Protein AF-A0A842Y4L3-F1 (afdb_monomer)

Foldseek 3Di:
DVVVVVLVVLLVVLVVVLLVVLVVLLCCQLVVLVVCVVPVPDPPSPVSVVSNVVSCVVSVVSCVVSVLQSLLLSLQCVVVVDSVSSVPVVFSVQQCVQLVVLSVVLVVVLVVLVVVLVVLCVDPPRSVVVNVVSVVVSVVSSNVSSNVSNVSGDD

Mean predicted aligned error: 4.78 Å

Radius of gyration: 19.0 Å; Cα contacts (8 Å, |Δi|>4): 119; chains: 1; bounding box: 50×36×52 Å

Sequence (155 aa):
WGSLFIKGIVMVVIYLIYMIIPLIILWATVGGSIANVINSNDPNAIGDFGGAFAGILVSGILILIISLMIPMALSIYAKEDSFGAAFRIGEILSRIKSVIGGYILAYIVIVVLGMILGMIGLIPILGWIMIIFGNFYIITVGAHMYGKLYTESSA

Structure (mmCIF, N/CA/C/O backbone):
data_AF-A0A842Y4L3-F1
#
_entry.id   AF-A0A842Y4L3-F1
#
loop_
_atom_site.group_PDB
_atom_site.id
_atom_site.type_symbol
_atom_site.label_atom_id
_atom_site.label_alt_id
_atom_site.label_comp_id
_atom_site.label_asym_id
_atom_site.label_entity_id
_atom_site.label_seq_id
_atom_site.pdbx_PDB_ins_code
_atom_site.Cartn_x
_atom_site.Cartn_y
_atom_site.Cartn_z
_atom_site.occupancy
_atom_site.B_iso_or_equiv
_atom_site.auth_seq_id
_atom_site.auth_comp_id
_atom_site.auth_asym_id
_atom_site.auth_atom_id
_atom_site.pdbx_PDB_model_num
ATOM 1 N N . TRP A 1 1 ? -26.120 -7.613 1.182 1.00 77.25 1 TRP A N 1
ATOM 2 C CA . TRP A 1 1 ? -25.126 -7.827 0.109 1.00 77.25 1 TRP A CA 1
ATOM 3 C C . TRP A 1 1 ? -24.893 -6.589 -0.747 1.00 77.25 1 TRP A C 1
ATOM 5 O O . TRP A 1 1 ? -23.746 -6.179 -0.831 1.00 77.25 1 TRP A O 1
ATOM 15 N N . GLY A 1 2 ? -25.927 -5.939 -1.303 1.00 92.00 2 GLY A N 1
ATOM 16 C CA . GLY A 1 2 ? -25.743 -4.721 -2.116 1.00 92.00 2 GLY A CA 1
ATOM 17 C C . GLY A 1 2 ? -24.965 -3.599 -1.412 1.00 92.00 2 GLY A C 1
ATOM 18 O O . GLY A 1 2 ? -24.006 -3.079 -1.968 1.00 92.00 2 GLY A O 1
ATOM 19 N N . SER A 1 3 ? -25.284 -3.298 -0.150 1.00 91.94 3 SER A N 1
ATOM 20 C CA . SER A 1 3 ? -24.542 -2.300 0.639 1.00 91.94 3 SER A CA 1
ATOM 21 C C . SER A 1 3 ? -23.063 -2.654 0.834 1.00 91.94 3 SER A C 1
ATOM 23 O O . SER A 1 3 ? -22.207 -1.784 0.722 1.00 91.94 3 SER A 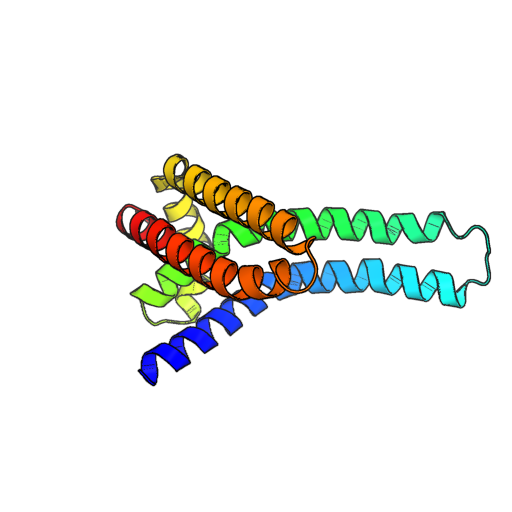O 1
ATOM 25 N N . LEU A 1 4 ? -22.741 -3.930 1.070 1.00 91.62 4 LEU A N 1
ATOM 26 C CA . LEU A 1 4 ? -21.358 -4.403 1.210 1.00 91.62 4 LEU A CA 1
ATOM 27 C C . LEU A 1 4 ? -20.579 -4.286 -0.105 1.00 91.62 4 LEU A C 1
ATOM 29 O O . LEU A 1 4 ? -19.412 -3.908 -0.085 1.00 91.62 4 LEU A O 1
ATOM 33 N N . PHE A 1 5 ? -21.228 -4.558 -1.240 1.00 93.62 5 PHE A N 1
ATOM 34 C CA . PHE A 1 5 ? -20.628 -4.366 -2.560 1.00 93.62 5 PHE A CA 1
ATOM 35 C C . PHE A 1 5 ? -20.277 -2.893 -2.810 1.00 93.62 5 PHE A C 1
ATOM 37 O O . PHE A 1 5 ? -19.157 -2.591 -3.217 1.00 93.62 5 PHE A O 1
ATOM 44 N N . ILE A 1 6 ? -21.185 -1.968 -2.473 1.00 96.19 6 ILE A N 1
ATOM 45 C CA . ILE A 1 6 ? -20.920 -0.524 -2.566 1.00 96.19 6 ILE A CA 1
ATOM 46 C C . ILE A 1 6 ? -19.767 -0.107 -1.647 1.00 96.19 6 ILE A C 1
ATOM 48 O O . ILE A 1 6 ? -18.871 0.601 -2.098 1.00 96.19 6 ILE A O 1
ATOM 52 N N . LYS A 1 7 ? -19.718 -0.591 -0.397 1.00 95.06 7 LYS A N 1
ATOM 53 C CA . LYS A 1 7 ? -18.575 -0.330 0.499 1.00 95.06 7 LYS A CA 1
ATOM 54 C C . LYS A 1 7 ? -17.260 -0.839 -0.094 1.00 95.06 7 LYS A C 1
ATOM 56 O O . LYS A 1 7 ? -16.251 -0.148 -0.007 1.00 95.06 7 LYS A O 1
ATOM 61 N N . GLY A 1 8 ? -17.274 -2.005 -0.741 1.00 93.56 8 GLY A N 1
ATOM 62 C CA . GLY A 1 8 ? -16.133 -2.533 -1.495 1.00 93.56 8 GLY A CA 1
ATOM 63 C C . GLY A 1 8 ? -15.653 -1.577 -2.588 1.00 93.56 8 GLY A C 1
ATOM 64 O O . GLY A 1 8 ? -14.469 -1.254 -2.640 1.00 93.56 8 GLY A O 1
ATOM 65 N N . ILE A 1 9 ? -16.569 -1.059 -3.412 1.00 96.38 9 ILE A N 1
ATOM 66 C CA . ILE A 1 9 ? -16.243 -0.064 -4.448 1.00 96.38 9 ILE A CA 1
ATOM 67 C C . ILE A 1 9 ? -15.641 1.199 -3.824 1.00 96.38 9 ILE A C 1
ATOM 69 O O . ILE A 1 9 ? -14.629 1.702 -4.307 1.00 96.38 9 ILE A O 1
ATOM 73 N N . VAL A 1 10 ? -16.215 1.701 -2.730 1.00 97.44 10 VAL A N 1
ATOM 74 C CA . VAL A 1 10 ? -15.694 2.896 -2.052 1.00 97.44 10 VAL A CA 1
ATOM 75 C C . VAL A 1 10 ? -14.291 2.653 -1.485 1.00 97.44 10 VAL A C 1
ATOM 77 O O . VAL A 1 10 ? -13.436 3.527 -1.610 1.00 97.44 10 VAL A O 1
ATOM 80 N N . MET A 1 11 ? -14.004 1.466 -0.941 1.00 96.12 11 MET A N 1
ATOM 81 C CA . MET A 1 11 ? -12.646 1.097 -0.517 1.00 96.12 11 MET A CA 1
ATOM 82 C C . MET A 1 11 ? -11.648 1.117 -1.682 1.00 96.12 11 MET A C 1
ATOM 84 O O . MET A 1 11 ? -10.528 1.595 -1.507 1.00 96.12 11 MET A O 1
ATOM 88 N N . VAL A 1 12 ? -12.053 0.667 -2.876 1.00 96.19 12 VAL A N 1
ATOM 89 C CA . VAL A 1 12 ? -11.224 0.772 -4.090 1.00 96.19 12 VAL A CA 1
ATOM 90 C C . VAL A 1 12 ? -10.969 2.237 -4.448 1.00 96.19 12 VAL A C 1
ATOM 92 O O . VAL A 1 12 ? -9.833 2.600 -4.739 1.00 96.19 12 VAL A O 1
ATOM 95 N N . VAL A 1 13 ? -11.982 3.104 -4.370 1.00 98.06 13 VAL A N 1
ATOM 96 C CA . VAL A 1 13 ? -11.815 4.547 -4.621 1.00 98.06 13 VAL A CA 1
ATOM 97 C C . VAL A 1 13 ? -10.850 5.181 -3.615 1.00 98.06 13 VAL A C 1
ATOM 99 O O . VAL A 1 13 ? -9.957 5.922 -4.018 1.00 98.06 13 VAL A O 1
ATOM 102 N N . ILE A 1 14 ? -10.975 4.863 -2.322 1.00 98.25 14 ILE A N 1
ATOM 103 C CA . ILE A 1 14 ? -10.047 5.332 -1.281 1.00 98.25 14 ILE A CA 1
ATOM 104 C C . ILE A 1 14 ? -8.621 4.874 -1.603 1.00 98.25 14 ILE A C 1
ATOM 106 O O . ILE A 1 14 ? -7.709 5.699 -1.622 1.00 98.25 14 ILE A O 1
ATOM 110 N N . TYR A 1 15 ? -8.431 3.585 -1.904 1.00 96.50 15 TYR A N 1
ATOM 111 C CA . TYR A 1 15 ? -7.132 3.030 -2.289 1.00 96.50 15 TYR A CA 1
ATOM 112 C C . TYR A 1 15 ? -6.523 3.786 -3.476 1.00 96.50 15 TYR A C 1
ATOM 114 O O . TYR A 1 15 ? -5.367 4.202 -3.415 1.00 96.50 15 TYR A O 1
ATOM 122 N N . LEU A 1 16 ? -7.310 4.018 -4.531 1.00 96.81 16 LEU A N 1
ATOM 123 C CA . LEU A 1 16 ? -6.855 4.757 -5.705 1.00 96.81 16 LEU A CA 1
ATOM 124 C C . LEU A 1 16 ? -6.419 6.173 -5.334 1.00 96.81 16 LEU A C 1
ATOM 126 O O . LEU A 1 16 ? -5.337 6.573 -5.745 1.00 96.81 16 LEU A O 1
ATOM 130 N N . ILE A 1 17 ? -7.188 6.897 -4.515 1.00 97.94 17 ILE A N 1
ATOM 131 C CA . ILE A 1 17 ? -6.839 8.259 -4.079 1.00 97.94 17 ILE A CA 1
ATOM 132 C C . ILE A 1 17 ? -5.500 8.287 -3.341 1.00 97.94 17 ILE A C 1
ATOM 134 O O . ILE A 1 17 ? -4.662 9.138 -3.639 1.00 97.94 17 ILE A O 1
ATOM 138 N N . TYR A 1 18 ? -5.265 7.338 -2.433 1.00 97.25 18 TYR A N 1
ATOM 139 C CA . TYR A 1 18 ? -3.970 7.193 -1.763 1.00 97.25 18 TYR A CA 1
ATOM 140 C C . TYR A 1 18 ? -2.828 6.945 -2.762 1.00 97.25 18 TYR A C 1
ATOM 142 O O . TYR A 1 18 ? -1.729 7.466 -2.587 1.00 97.25 18 TYR A O 1
ATOM 150 N N . MET A 1 19 ? -3.086 6.198 -3.836 1.00 97.19 19 MET A N 1
ATOM 151 C CA . MET A 1 19 ? -2.086 5.841 -4.845 1.00 97.19 19 MET A CA 1
ATOM 152 C C . MET A 1 19 ? -1.895 6.889 -5.954 1.00 97.19 19 MET A C 1
ATOM 154 O O . MET A 1 19 ? -0.929 6.778 -6.706 1.00 97.19 19 MET A O 1
ATOM 158 N N . ILE A 1 20 ? -2.738 7.927 -6.054 1.00 96.19 20 ILE A N 1
ATOM 159 C CA . ILE A 1 20 ? -2.634 8.956 -7.108 1.00 96.19 20 ILE A CA 1
ATOM 160 C C . ILE A 1 20 ? -1.249 9.612 -7.110 1.00 96.19 20 ILE A C 1
ATOM 162 O O . ILE A 1 20 ? -0.603 9.663 -8.154 1.00 96.19 20 ILE A O 1
ATOM 166 N N . ILE A 1 21 ? -0.774 10.101 -5.959 1.00 94.88 21 ILE A N 1
ATOM 167 C CA . ILE A 1 21 ? 0.479 10.871 -5.892 1.00 94.88 21 ILE A CA 1
ATOM 168 C C . ILE A 1 21 ? 1.690 10.015 -6.307 1.00 94.88 21 ILE A C 1
ATOM 170 O O . ILE A 1 21 ? 2.417 10.440 -7.211 1.00 94.88 21 ILE A O 1
ATOM 174 N N . PRO A 1 22 ? 1.919 8.813 -5.735 1.00 95.31 22 PRO A N 1
ATOM 175 C CA . PRO A 1 22 ? 3.034 7.973 -6.167 1.00 95.31 22 PRO A CA 1
ATOM 176 C C . PRO A 1 22 ? 2.965 7.586 -7.643 1.00 95.31 22 PRO A C 1
ATOM 178 O O . PRO A 1 22 ? 3.995 7.569 -8.316 1.00 95.31 22 PRO A O 1
ATOM 181 N N . LEU A 1 23 ? 1.762 7.304 -8.157 1.00 94.06 23 LEU A N 1
ATOM 182 C CA . LEU A 1 23 ? 1.579 6.921 -9.554 1.00 94.06 23 LEU A CA 1
ATOM 183 C C . LEU A 1 23 ? 1.843 8.086 -10.507 1.00 94.06 23 LEU A C 1
ATOM 185 O O . LEU A 1 23 ? 2.476 7.869 -11.533 1.00 94.06 23 LEU A O 1
ATOM 189 N N . ILE A 1 24 ? 1.429 9.314 -10.175 1.00 94.75 24 ILE A N 1
ATOM 190 C CA . ILE A 1 24 ? 1.747 10.501 -10.984 1.00 94.75 24 ILE A CA 1
ATOM 191 C C . ILE A 1 24 ? 3.260 10.705 -11.059 1.00 94.75 24 ILE A C 1
ATOM 193 O O . ILE A 1 24 ? 3.786 10.936 -12.143 1.00 94.75 24 ILE A O 1
ATOM 197 N N . ILE A 1 25 ? 3.967 10.592 -9.932 1.00 93.06 25 ILE A N 1
ATOM 198 C CA . ILE A 1 25 ? 5.426 10.757 -9.897 1.00 93.06 25 ILE A CA 1
ATOM 199 C C . ILE A 1 25 ? 6.101 9.679 -10.746 1.00 93.06 25 ILE A C 1
ATOM 201 O O . ILE A 1 25 ? 6.965 9.998 -11.563 1.00 93.06 25 ILE A O 1
ATOM 205 N N . LEU A 1 26 ? 5.682 8.420 -10.600 1.00 93.56 26 LEU A N 1
ATOM 206 C CA . LEU A 1 26 ? 6.204 7.310 -11.393 1.00 93.56 26 LEU A CA 1
ATOM 207 C C . LEU A 1 26 ? 5.955 7.532 -12.892 1.00 93.56 26 LEU A C 1
ATOM 209 O O . LEU A 1 26 ? 6.877 7.407 -13.691 1.00 93.56 26 LEU A O 1
ATOM 213 N N . TRP A 1 27 ? 4.736 7.916 -13.277 1.00 91.62 27 TRP A N 1
ATOM 214 C CA . TRP A 1 27 ? 4.385 8.187 -14.671 1.00 91.62 27 TRP A CA 1
ATOM 215 C C . TRP A 1 27 ? 5.150 9.371 -15.257 1.00 91.62 27 TRP A C 1
ATOM 217 O O . TRP A 1 27 ? 5.657 9.267 -16.370 1.00 91.62 27 TRP A O 1
ATOM 227 N N . ALA A 1 28 ? 5.263 10.479 -14.527 1.00 91.44 28 ALA A N 1
ATOM 228 C CA . ALA A 1 28 ? 5.956 11.673 -15.001 1.00 91.44 28 ALA A CA 1
ATOM 229 C C . ALA A 1 28 ? 7.455 11.420 -15.217 1.00 91.44 28 ALA A C 1
ATOM 231 O O . ALA A 1 28 ? 8.036 11.899 -16.186 1.00 91.44 28 ALA A O 1
ATOM 232 N N . THR A 1 29 ? 8.075 10.643 -14.330 1.00 90.56 29 THR A N 1
ATOM 233 C CA . THR A 1 29 ? 9.512 10.349 -14.384 1.00 90.56 29 THR A CA 1
ATOM 234 C C . THR A 1 29 ? 9.828 9.247 -15.386 1.00 90.56 29 THR A C 1
ATOM 236 O O . THR A 1 29 ? 10.585 9.473 -16.323 1.00 90.56 29 THR A O 1
ATOM 239 N N . VAL A 1 30 ? 9.209 8.073 -15.253 1.00 89.69 30 VAL A N 1
ATOM 240 C CA . VAL A 1 30 ? 9.456 6.930 -16.143 1.00 89.69 30 VAL A CA 1
ATOM 241 C C . VAL A 1 30 ? 8.910 7.201 -17.541 1.00 89.69 30 VAL A C 1
ATOM 243 O O . VAL A 1 30 ? 9.613 6.983 -18.524 1.00 89.69 30 VAL A O 1
ATOM 246 N N . GLY A 1 31 ? 7.686 7.723 -17.649 1.00 86.56 31 GLY A N 1
ATOM 247 C CA . GLY A 1 31 ? 7.089 8.086 -18.934 1.00 86.56 31 GLY A CA 1
ATOM 248 C C . GLY A 1 31 ? 7.849 9.218 -19.626 1.00 86.56 31 GLY A C 1
ATOM 249 O O . GLY A 1 31 ? 8.080 9.139 -20.831 1.00 86.56 31 GLY A O 1
ATOM 250 N N . GLY A 1 32 ? 8.308 10.218 -18.864 1.00 86.12 32 GLY A N 1
ATOM 251 C CA . GLY A 1 32 ? 9.166 11.290 -19.374 1.00 86.12 32 GLY A CA 1
ATOM 252 C C . GLY A 1 32 ? 10.501 10.768 -19.908 1.00 86.12 32 GLY A C 1
ATOM 253 O O . GLY A 1 32 ? 10.887 11.102 -21.024 1.00 86.12 32 GLY A O 1
ATOM 254 N N . SER A 1 33 ? 11.165 9.877 -19.167 1.00 86.25 33 SER A N 1
ATOM 255 C CA . SER A 1 33 ? 12.402 9.225 -19.613 1.00 86.25 33 SER A CA 1
ATOM 256 C C . SER A 1 33 ? 12.211 8.391 -20.881 1.00 86.25 33 SER A C 1
ATOM 258 O O . SER A 1 33 ? 13.016 8.497 -21.801 1.00 86.25 33 SER A O 1
ATOM 260 N N . ILE A 1 34 ? 11.138 7.596 -20.972 1.00 84.75 34 ILE A N 1
ATOM 261 C CA . ILE A 1 34 ? 10.837 6.807 -22.179 1.00 84.75 34 ILE A CA 1
ATOM 262 C C . ILE A 1 34 ? 10.595 7.731 -23.379 1.00 84.75 34 ILE A C 1
ATOM 264 O O . ILE A 1 34 ? 11.135 7.492 -24.458 1.00 84.75 34 ILE A O 1
ATOM 268 N N . ALA A 1 35 ? 9.816 8.801 -23.199 1.00 85.31 35 ALA A N 1
ATOM 269 C CA . ALA A 1 35 ? 9.563 9.774 -24.255 1.00 85.31 35 ALA A CA 1
ATOM 270 C C . ALA A 1 35 ? 10.861 10.451 -24.726 1.00 85.31 35 ALA A C 1
ATOM 272 O O . ALA A 1 35 ? 11.049 10.631 -25.927 1.00 85.31 35 ALA A O 1
ATOM 273 N N . ASN A 1 36 ? 11.775 10.782 -23.814 1.00 83.81 36 ASN A N 1
ATOM 274 C CA . ASN A 1 36 ? 13.061 11.384 -24.166 1.00 83.81 36 ASN A CA 1
ATOM 275 C C . ASN A 1 36 ? 13.934 10.437 -24.991 1.00 83.81 36 ASN A C 1
ATOM 277 O O . ASN A 1 36 ? 14.414 10.850 -26.041 1.00 83.81 36 ASN A O 1
ATOM 281 N N . VAL A 1 37 ? 14.049 9.164 -24.596 1.00 83.12 37 VAL A N 1
ATOM 282 C CA . VAL A 1 37 ? 14.817 8.148 -25.344 1.00 83.12 37 VAL A CA 1
ATOM 283 C C . VAL A 1 37 ? 14.279 7.965 -26.767 1.00 83.12 37 VAL A C 1
ATOM 285 O O . VAL A 1 37 ? 15.051 7.827 -27.711 1.00 83.12 37 VAL A O 1
ATOM 288 N N . ILE A 1 38 ? 12.954 7.987 -26.943 1.00 83.81 38 ILE A N 1
ATOM 289 C CA . ILE A 1 38 ? 12.331 7.870 -28.271 1.00 83.81 38 ILE A CA 1
ATOM 290 C C . IL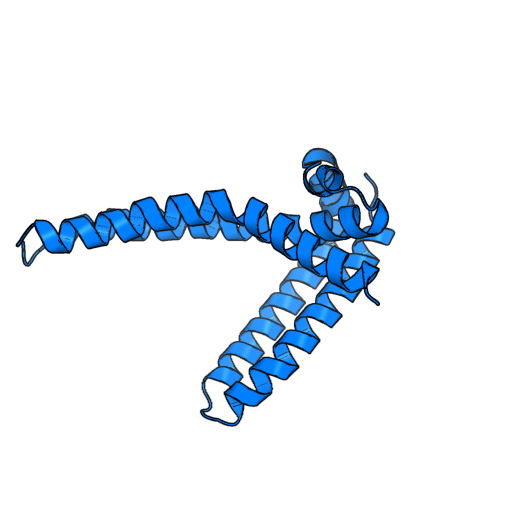E A 1 38 ? 12.644 9.095 -29.144 1.00 83.81 38 ILE A C 1
ATOM 292 O O . ILE A 1 38 ? 12.821 8.956 -30.352 1.00 83.81 38 ILE A O 1
ATOM 296 N N . ASN A 1 39 ? 12.707 10.291 -28.552 1.00 83.31 39 ASN A N 1
ATOM 297 C CA . ASN A 1 39 ? 12.874 11.543 -29.291 1.00 83.31 39 ASN A CA 1
ATOM 298 C C . ASN A 1 39 ? 14.342 11.954 -29.507 1.00 83.31 39 ASN A C 1
ATOM 300 O O . ASN A 1 39 ? 14.620 12.710 -30.437 1.00 83.31 39 ASN A O 1
ATOM 304 N N . SER A 1 40 ? 15.278 11.502 -28.667 1.00 77.44 40 SER A N 1
ATOM 305 C CA . SER A 1 40 ? 16.661 11.995 -28.664 1.00 77.44 40 SER A CA 1
ATOM 306 C C . SER A 1 40 ? 17.531 11.437 -29.797 1.00 77.44 40 SER A C 1
ATOM 308 O O . SER A 1 40 ? 18.555 12.043 -30.103 1.00 77.44 40 SER A O 1
ATOM 310 N N . ASN A 1 41 ? 17.134 10.334 -30.457 1.00 69.75 41 ASN A N 1
ATOM 311 C CA . ASN A 1 41 ? 17.921 9.620 -31.485 1.00 69.75 41 ASN A CA 1
ATOM 312 C C . ASN A 1 41 ? 19.376 9.307 -31.061 1.00 69.75 41 ASN A C 1
ATOM 314 O O . ASN A 1 41 ? 20.214 9.004 -31.912 1.00 69.75 41 ASN A O 1
ATOM 318 N N . ASP A 1 42 ? 19.683 9.373 -29.761 1.00 71.06 42 ASP A N 1
ATOM 319 C CA . ASP A 1 42 ? 21.016 9.153 -29.209 1.00 71.06 42 ASP A CA 1
ATOM 320 C C . ASP A 1 42 ? 21.142 7.698 -28.721 1.00 71.06 42 ASP A C 1
ATOM 322 O O . ASP A 1 42 ? 20.471 7.305 -27.760 1.00 71.06 42 ASP A O 1
ATOM 326 N N . PRO A 1 43 ? 22.015 6.877 -29.336 1.00 65.31 43 PRO A N 1
ATOM 327 C CA . PRO A 1 43 ? 22.263 5.504 -28.899 1.00 65.31 43 PRO A CA 1
ATOM 328 C C . PRO A 1 43 ? 22.837 5.398 -27.476 1.00 65.31 43 PRO A C 1
ATOM 330 O O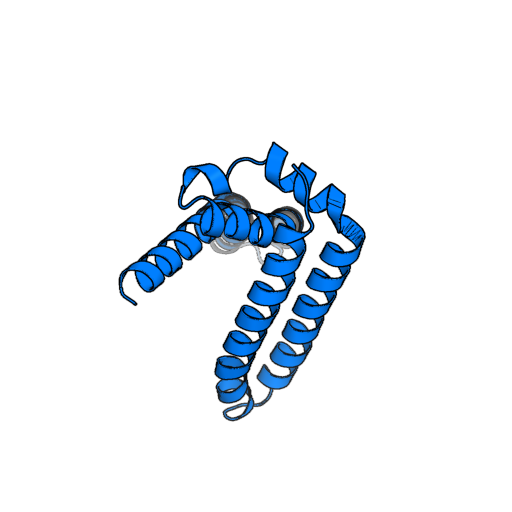 . PRO A 1 43 ? 22.798 4.321 -26.886 1.00 65.31 43 PRO A O 1
ATOM 333 N N . ASN A 1 44 ? 23.375 6.492 -26.922 1.00 68.00 44 ASN A N 1
ATOM 334 C CA . ASN A 1 44 ? 24.048 6.541 -25.624 1.00 68.00 44 ASN A CA 1
ATOM 335 C C . ASN A 1 44 ? 23.234 7.276 -24.544 1.00 68.00 44 ASN A C 1
ATOM 337 O O . ASN A 1 44 ? 23.815 7.792 -23.586 1.00 68.00 44 ASN A O 1
ATOM 341 N N . ALA A 1 45 ? 21.900 7.277 -24.645 1.00 67.00 45 ALA A N 1
ATOM 342 C CA . ALA A 1 45 ? 20.946 7.915 -23.725 1.00 67.00 45 ALA A CA 1
ATOM 343 C C . ALA A 1 45 ? 20.930 7.365 -22.270 1.00 67.00 45 ALA A C 1
ATOM 345 O O . ALA A 1 45 ? 19.916 7.406 -21.577 1.00 67.00 45 ALA A O 1
ATOM 346 N N . ILE A 1 46 ? 22.054 6.865 -21.748 1.00 64.06 46 ILE A N 1
ATOM 347 C CA . ILE A 1 46 ? 22.228 6.379 -20.368 1.00 64.06 46 ILE A CA 1
ATOM 348 C C . ILE A 1 46 ? 21.829 7.458 -19.341 1.00 64.06 46 ILE A C 1
ATOM 350 O O . ILE A 1 46 ? 21.288 7.129 -18.285 1.00 64.06 46 ILE A O 1
ATOM 354 N N . GLY A 1 47 ? 22.029 8.743 -19.663 1.00 65.94 47 GLY A N 1
ATOM 355 C CA . GLY A 1 47 ? 21.580 9.868 -18.834 1.00 65.94 47 GLY A CA 1
ATOM 356 C C . GLY A 1 47 ? 20.057 9.937 -18.651 1.00 65.94 47 GLY A C 1
ATOM 357 O O . GLY A 1 47 ? 19.591 10.278 -17.562 1.00 65.94 47 GLY A O 1
ATOM 358 N N . ASP A 1 48 ? 19.279 9.517 -19.653 1.00 67.50 48 ASP A N 1
ATOM 359 C CA . ASP A 1 48 ? 17.811 9.547 -19.615 1.00 67.50 48 ASP A CA 1
ATOM 360 C C . ASP A 1 48 ? 17.227 8.463 -18.696 1.00 67.50 48 ASP A C 1
ATOM 362 O O . ASP A 1 48 ? 16.144 8.637 -18.129 1.00 67.50 48 ASP A O 1
ATOM 366 N N . PHE A 1 49 ? 17.973 7.382 -18.445 1.00 75.94 49 PHE A N 1
ATOM 367 C CA . PHE A 1 49 ? 17.602 6.359 -17.461 1.00 75.94 49 PHE A CA 1
ATOM 368 C C . PHE A 1 49 ? 17.806 6.815 -16.010 1.00 75.94 49 PHE A C 1
ATOM 370 O O . PHE A 1 49 ? 17.158 6.279 -15.107 1.00 75.94 49 PHE A O 1
ATOM 377 N N . GLY A 1 50 ? 18.645 7.830 -15.770 1.00 81.81 50 GLY A N 1
ATOM 378 C CA . GLY A 1 50 ? 18.844 8.402 -14.436 1.00 81.81 50 GLY A CA 1
ATOM 379 C C . GLY A 1 50 ? 17.555 8.997 -13.858 1.00 81.81 50 GLY A C 1
ATOM 380 O O . GLY A 1 50 ? 17.234 8.767 -12.690 1.00 81.81 50 GLY A O 1
ATOM 381 N N . GLY A 1 51 ? 16.771 9.687 -14.696 1.00 81.31 51 GLY A N 1
ATOM 382 C CA . GLY A 1 51 ? 15.467 10.244 -14.320 1.00 81.31 51 GLY A CA 1
ATOM 383 C C . GLY A 1 51 ? 14.438 9.168 -13.962 1.00 81.31 51 GLY A C 1
ATOM 384 O O . GLY A 1 51 ? 13.778 9.264 -12.925 1.00 81.31 51 GLY A O 1
ATOM 385 N N . ALA A 1 52 ? 14.358 8.101 -14.763 1.00 87.69 52 ALA A N 1
ATOM 386 C CA . ALA A 1 52 ? 13.473 6.967 -14.505 1.00 87.69 52 ALA A CA 1
ATOM 387 C C . ALA A 1 52 ? 13.836 6.255 -13.197 1.00 87.69 52 ALA A C 1
ATOM 389 O O . ALA A 1 52 ? 12.957 5.959 -12.390 1.00 87.69 52 ALA A O 1
ATOM 390 N N . PHE A 1 53 ? 15.127 6.013 -12.958 1.00 89.88 53 PHE A N 1
ATOM 391 C CA . PHE A 1 53 ? 15.587 5.337 -11.748 1.00 89.88 53 PHE A CA 1
ATOM 392 C C . PHE A 1 53 ? 15.287 6.153 -10.485 1.00 89.88 53 PHE A C 1
ATOM 394 O O . PHE A 1 53 ? 14.724 5.622 -9.526 1.00 89.88 53 PHE A O 1
ATOM 401 N N . ALA A 1 54 ? 15.583 7.457 -10.500 1.00 89.19 54 ALA A N 1
ATOM 402 C CA . ALA A 1 54 ? 15.231 8.353 -9.400 1.00 89.19 54 ALA A CA 1
ATOM 403 C C . ALA A 1 54 ? 13.713 8.368 -9.149 1.00 89.19 54 ALA A C 1
ATOM 405 O O . ALA A 1 54 ? 13.264 8.278 -8.005 1.00 89.19 54 ALA A O 1
ATOM 406 N N . GLY A 1 55 ? 12.919 8.403 -10.219 1.00 91.31 55 GLY A N 1
ATOM 407 C CA . GLY A 1 55 ? 11.465 8.332 -10.163 1.00 91.31 55 GLY A CA 1
ATOM 408 C C . GLY A 1 55 ? 10.917 7.057 -9.529 1.00 91.31 55 GLY A C 1
ATOM 409 O O . GLY A 1 55 ? 10.039 7.117 -8.663 1.00 91.31 55 GLY A O 1
ATOM 410 N N . ILE A 1 56 ? 11.465 5.901 -9.908 1.00 94.06 56 ILE A N 1
ATOM 411 C CA . ILE A 1 56 ? 11.119 4.596 -9.331 1.00 94.06 56 ILE A CA 1
ATOM 412 C C . ILE A 1 56 ? 11.456 4.558 -7.838 1.00 94.06 56 ILE A C 1
ATOM 414 O O . ILE A 1 56 ? 10.637 4.106 -7.041 1.00 94.06 56 ILE A O 1
ATOM 418 N N . LEU A 1 57 ? 12.623 5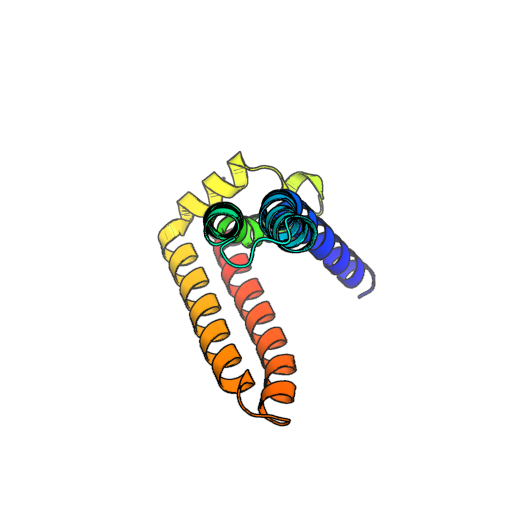.064 -7.431 1.00 94.75 57 LEU A N 1
ATOM 419 C CA . LEU A 1 57 ? 13.009 5.093 -6.018 1.00 94.75 57 LEU A CA 1
ATOM 420 C C . LEU A 1 57 ? 12.075 5.978 -5.185 1.00 94.75 57 LEU A C 1
ATOM 422 O O . LEU A 1 57 ? 11.574 5.543 -4.148 1.00 94.75 57 LEU A O 1
ATOM 426 N N . VAL A 1 58 ? 11.806 7.204 -5.645 1.00 94.94 58 VAL A N 1
ATOM 427 C CA . VAL A 1 58 ? 10.939 8.151 -4.927 1.00 94.94 58 VAL A CA 1
ATOM 428 C C . VAL A 1 58 ? 9.511 7.618 -4.831 1.00 94.94 58 VAL A C 1
ATOM 430 O O . VAL A 1 58 ? 8.934 7.586 -3.743 1.00 94.94 58 VAL A O 1
ATOM 433 N N . SER A 1 59 ? 8.941 7.158 -5.947 1.00 95.12 59 SER A N 1
ATOM 434 C CA . SER A 1 59 ? 7.594 6.577 -5.953 1.00 95.12 59 SER A CA 1
ATOM 435 C C . SER A 1 59 ? 7.519 5.302 -5.111 1.00 95.12 59 SER A C 1
ATOM 437 O O . SER A 1 59 ? 6.563 5.142 -4.361 1.00 95.12 59 SER A O 1
ATOM 439 N N . GLY A 1 60 ? 8.541 4.444 -5.145 1.00 94.56 60 GLY A N 1
ATOM 440 C CA . GLY A 1 60 ? 8.624 3.240 -4.321 1.00 94.56 60 GLY A CA 1
ATOM 441 C C . GLY A 1 60 ? 8.593 3.545 -2.823 1.00 94.56 60 GLY A C 1
ATOM 442 O O . GLY A 1 60 ? 7.819 2.933 -2.088 1.00 94.56 60 GLY A O 1
ATOM 443 N N . ILE A 1 61 ? 9.361 4.539 -2.367 1.00 95.94 61 ILE A N 1
ATOM 444 C CA . ILE A 1 61 ? 9.339 4.984 -0.964 1.00 95.94 61 ILE A CA 1
ATOM 445 C C . ILE A 1 61 ? 7.952 5.515 -0.587 1.00 95.94 61 ILE A C 1
ATOM 447 O O . ILE A 1 61 ? 7.420 5.155 0.465 1.00 95.94 61 ILE A O 1
ATOM 451 N N . LEU A 1 62 ? 7.336 6.333 -1.446 1.00 95.94 62 LEU A N 1
ATOM 452 C CA . LEU A 1 62 ? 5.994 6.856 -1.192 1.00 95.94 62 LEU A CA 1
ATOM 453 C C . LEU A 1 62 ? 4.948 5.740 -1.122 1.00 95.94 62 LEU A C 1
ATOM 455 O O . LEU A 1 62 ? 4.127 5.748 -0.208 1.00 95.94 62 LEU A O 1
ATOM 459 N N . ILE A 1 63 ? 5.001 4.764 -2.033 1.00 95.44 63 ILE A N 1
ATOM 460 C CA . ILE A 1 63 ? 4.121 3.588 -2.020 1.00 95.44 63 ILE A CA 1
ATOM 461 C C . ILE A 1 63 ? 4.285 2.825 -0.711 1.00 95.44 63 ILE A C 1
ATOM 463 O O . ILE A 1 63 ? 3.283 2.473 -0.099 1.00 95.44 63 ILE A O 1
ATOM 467 N N . LEU A 1 64 ? 5.516 2.602 -0.246 1.00 93.44 64 LEU A N 1
ATOM 468 C CA . LEU A 1 64 ? 5.758 1.911 1.021 1.00 93.44 64 LEU A CA 1
ATOM 469 C C . LEU A 1 64 ? 5.136 2.666 2.200 1.00 93.44 64 LEU A C 1
ATOM 471 O O . LEU A 1 64 ? 4.394 2.070 2.979 1.00 93.44 64 LEU A O 1
ATOM 475 N N . ILE A 1 65 ? 5.355 3.978 2.300 1.00 94.38 65 ILE A N 1
ATOM 476 C CA . ILE A 1 65 ? 4.781 4.802 3.376 1.00 94.38 65 ILE A CA 1
ATOM 477 C C . ILE A 1 65 ? 3.248 4.763 3.327 1.00 94.38 65 ILE A C 1
ATOM 479 O O . ILE A 1 65 ? 2.594 4.511 4.338 1.00 94.38 65 ILE A O 1
ATOM 483 N N . ILE A 1 66 ? 2.668 4.966 2.146 1.00 95.94 66 ILE A N 1
ATOM 484 C CA . ILE A 1 66 ? 1.217 4.991 1.945 1.00 95.94 66 ILE A CA 1
ATOM 485 C C . ILE A 1 66 ? 0.591 3.613 2.186 1.00 95.94 66 ILE A C 1
ATOM 487 O O . ILE A 1 66 ? -0.476 3.519 2.794 1.00 95.94 66 ILE A O 1
ATOM 491 N N . SER A 1 67 ? 1.261 2.532 1.788 1.00 94.19 67 SER A N 1
ATOM 492 C CA . SER A 1 67 ? 0.784 1.164 2.009 1.00 94.19 67 SER A CA 1
ATOM 493 C C . SER A 1 67 ? 0.657 0.814 3.489 1.00 94.19 67 SER A C 1
ATOM 495 O O . SER A 1 67 ? -0.213 0.026 3.851 1.00 94.19 67 SER A O 1
ATOM 497 N N . LEU A 1 68 ? 1.450 1.448 4.360 1.00 95.12 68 LEU A N 1
ATOM 498 C CA . LEU A 1 68 ? 1.299 1.303 5.805 1.00 95.12 68 LEU A CA 1
ATOM 499 C C . LEU A 1 68 ? 0.058 2.030 6.324 1.00 95.12 68 LEU A C 1
ATOM 501 O O . LEU A 1 68 ? -0.472 1.644 7.356 1.00 95.12 68 LEU A O 1
ATOM 505 N N . MET A 1 69 ? -0.436 3.057 5.636 1.00 97.00 69 MET A N 1
ATOM 506 C CA . MET A 1 69 ? -1.591 3.845 6.074 1.00 97.00 69 MET A CA 1
ATOM 507 C C . MET A 1 69 ? -2.922 3.254 5.607 1.00 97.00 69 MET A C 1
ATOM 509 O O . MET A 1 69 ? -3.910 3.309 6.341 1.00 97.00 69 MET A O 1
ATOM 513 N N . ILE A 1 70 ? -2.946 2.670 4.406 1.00 97.44 70 ILE A N 1
ATOM 514 C CA . ILE A 1 70 ? -4.163 2.172 3.752 1.00 97.44 70 ILE A CA 1
ATOM 515 C C . ILE A 1 70 ? -4.967 1.198 4.635 1.00 97.44 70 ILE A C 1
ATOM 517 O O . ILE A 1 70 ? -6.162 1.434 4.800 1.00 97.44 70 ILE A O 1
ATOM 521 N N . PRO A 1 71 ? -4.397 0.140 5.248 1.00 97.06 71 PRO A N 1
ATOM 522 C CA . PRO A 1 71 ? -5.202 -0.818 6.009 1.00 97.06 71 PRO A CA 1
ATOM 523 C C . PRO A 1 71 ? -5.937 -0.184 7.196 1.00 97.06 71 PRO A C 1
ATOM 525 O O . PRO A 1 71 ? -7.106 -0.486 7.453 1.00 97.06 71 PRO A O 1
ATOM 528 N N . MET A 1 72 ? -5.279 0.747 7.890 1.00 98.12 72 MET A N 1
ATOM 529 C CA . MET A 1 72 ? -5.884 1.504 8.984 1.00 98.12 72 MET A CA 1
ATOM 530 C C . MET A 1 72 ? -6.941 2.494 8.470 1.00 98.12 72 MET A C 1
ATOM 532 O O . MET A 1 72 ? -8.031 2.569 9.034 1.00 98.12 72 MET A O 1
ATOM 536 N N . ALA A 1 73 ? -6.668 3.196 7.365 1.00 98.12 73 ALA A N 1
ATOM 537 C CA . ALA A 1 73 ? -7.625 4.094 6.713 1.00 98.12 73 ALA A CA 1
ATOM 538 C C . ALA A 1 73 ? -8.919 3.370 6.304 1.00 98.12 73 ALA A C 1
ATOM 540 O O . ALA A 1 73 ? -10.022 3.853 6.571 1.00 98.12 73 ALA A O 1
ATOM 541 N N . LEU A 1 74 ? -8.791 2.181 5.705 1.00 97.88 74 LEU A N 1
ATOM 542 C CA . LEU A 1 74 ? -9.930 1.347 5.321 1.00 97.88 74 LEU A CA 1
ATOM 543 C C . LEU A 1 74 ? -10.692 0.822 6.544 1.00 97.88 74 LEU A C 1
ATOM 545 O O . LEU A 1 74 ? -11.917 0.736 6.497 1.00 97.88 74 LEU A O 1
ATOM 549 N N . SER A 1 75 ? -10.000 0.523 7.647 1.00 97.56 75 SER A N 1
ATOM 550 C CA . SER A 1 75 ? -10.634 0.087 8.900 1.00 97.56 75 SER A CA 1
ATOM 551 C C . SER A 1 75 ? -11.465 1.203 9.545 1.00 97.56 75 SER A C 1
ATOM 553 O O . SER A 1 75 ? -12.600 0.962 9.955 1.00 97.56 75 SER A O 1
ATOM 555 N N . ILE A 1 76 ? -10.948 2.439 9.560 1.00 97.69 76 ILE A N 1
ATOM 556 C CA . ILE A 1 76 ? -11.689 3.628 10.012 1.00 97.69 76 ILE A CA 1
ATOM 557 C C . ILE A 1 76 ? -12.930 3.845 9.137 1.00 97.69 76 ILE A C 1
ATOM 559 O O . ILE A 1 76 ? -14.0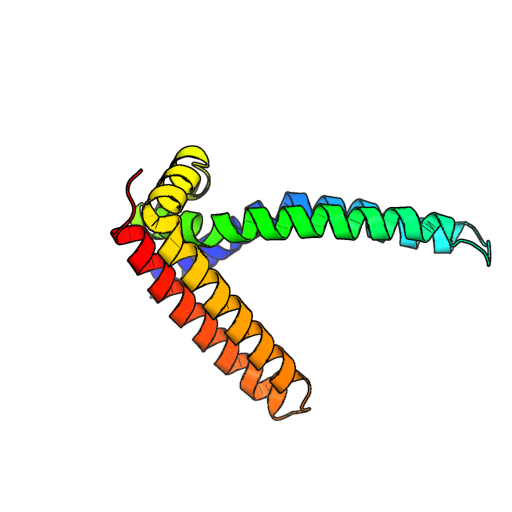32 3.986 9.664 1.00 97.69 76 ILE A O 1
ATOM 563 N N . TYR A 1 77 ? -12.778 3.808 7.808 1.00 97.81 77 TYR A N 1
ATOM 564 C CA . TYR A 1 77 ? -13.911 3.908 6.884 1.00 97.81 77 TYR A CA 1
ATOM 565 C C . TYR A 1 77 ? -14.959 2.820 7.141 1.00 97.81 77 TYR A C 1
ATOM 567 O O . TYR A 1 77 ? -16.147 3.117 7.250 1.00 97.81 77 TYR A O 1
ATOM 575 N N . ALA A 1 78 ? -14.528 1.566 7.280 1.00 95.44 78 ALA A N 1
ATOM 576 C CA . ALA A 1 78 ? -15.427 0.444 7.513 1.00 95.44 78 ALA A CA 1
ATOM 577 C C . ALA A 1 78 ? -16.198 0.578 8.836 1.00 95.44 78 ALA A C 1
ATOM 579 O O . ALA A 1 78 ? -17.353 0.151 8.909 1.00 95.44 78 ALA A O 1
ATOM 580 N N . LYS A 1 79 ? -15.581 1.174 9.868 1.00 96.19 79 LYS A N 1
ATOM 581 C CA . LYS A 1 79 ? -16.207 1.386 11.177 1.00 96.19 79 LYS A CA 1
ATOM 582 C C . LYS A 1 79 ? -17.146 2.590 11.210 1.00 96.19 79 LYS A C 1
ATOM 584 O O . LYS A 1 79 ? -18.215 2.490 11.808 1.00 96.19 79 LYS A O 1
ATOM 589 N N . GLU A 1 80 ? -16.743 3.710 10.621 1.00 95.81 80 GLU A N 1
ATOM 590 C CA . GLU A 1 80 ? -17.479 4.980 10.704 1.00 95.81 80 GLU A CA 1
ATOM 591 C C . GLU A 1 80 ? -18.448 5.215 9.552 1.00 95.81 80 GLU A C 1
ATOM 593 O O . GLU A 1 80 ? -19.271 6.123 9.618 1.00 95.81 80 GLU A O 1
ATOM 598 N N . ASP A 1 81 ? -18.345 4.416 8.492 1.00 94.69 81 ASP A N 1
ATOM 599 C CA . ASP A 1 81 ? -19.149 4.534 7.276 1.00 94.69 81 ASP A CA 1
ATOM 600 C C . ASP A 1 81 ? -19.055 5.916 6.605 1.00 94.69 81 ASP A C 1
ATOM 602 O O . ASP A 1 81 ? -19.963 6.361 5.905 1.00 94.69 81 ASP A O 1
ATOM 606 N N . SER A 1 82 ? -17.932 6.609 6.816 1.00 96.25 82 SER A N 1
ATOM 607 C CA . SER A 1 82 ? -17.682 7.960 6.318 1.00 96.25 82 SER A CA 1
ATOM 608 C C . SER A 1 82 ? -16.448 7.984 5.429 1.00 96.25 82 SER A C 1
ATOM 610 O O . SER A 1 82 ? -15.335 7.707 5.872 1.00 96.25 82 SER A O 1
ATOM 612 N N . PHE A 1 83 ? -16.632 8.352 4.160 1.00 95.69 83 PHE A N 1
ATOM 613 C CA . PHE A 1 83 ? -15.547 8.425 3.176 1.00 95.69 83 PHE A CA 1
ATOM 614 C C . PHE A 1 83 ? -14.404 9.350 3.625 1.00 95.69 83 PHE A C 1
ATOM 616 O O . PHE A 1 83 ? -13.235 8.996 3.506 1.00 95.69 83 PHE A O 1
ATOM 623 N N . GLY A 1 84 ? -14.736 10.509 4.206 1.00 95.75 84 GLY A N 1
ATOM 624 C CA . GLY A 1 84 ? -13.747 11.470 4.703 1.00 95.75 84 GLY A CA 1
ATOM 625 C C . GLY A 1 84 ? -12.930 10.956 5.894 1.00 95.75 84 GLY A C 1
ATOM 626 O O . GLY A 1 84 ? -11.793 11.385 6.088 1.00 95.75 84 GLY A O 1
ATOM 627 N N . ALA A 1 85 ? -13.468 10.003 6.662 1.00 96.88 85 ALA A N 1
ATOM 628 C CA . ALA A 1 85 ? -12.779 9.423 7.812 1.00 96.88 85 ALA A CA 1
ATOM 629 C C . ALA A 1 85 ? -11.500 8.672 7.402 1.00 96.88 85 ALA A C 1
ATOM 631 O O . ALA A 1 85 ? -10.501 8.711 8.118 1.00 96.88 85 ALA A O 1
ATOM 632 N N . ALA A 1 86 ? -11.484 8.093 6.195 1.00 97.44 86 ALA A N 1
ATOM 633 C CA . ALA A 1 86 ? -10.320 7.412 5.632 1.00 97.44 86 ALA A CA 1
ATOM 634 C C . ALA A 1 86 ? -9.108 8.328 5.402 1.00 97.44 86 ALA A C 1
ATOM 636 O O . ALA A 1 86 ? -8.015 7.831 5.154 1.00 97.44 86 ALA A O 1
ATOM 637 N N . PHE A 1 87 ? -9.279 9.651 5.452 1.00 97.94 87 PHE A N 1
ATOM 638 C CA . PHE A 1 87 ? -8.227 10.632 5.169 1.00 97.94 87 PHE A CA 1
ATOM 639 C C . PHE A 1 87 ? -7.813 11.438 6.405 1.00 97.94 87 PHE A C 1
ATOM 641 O O . PHE A 1 87 ? -7.047 12.395 6.297 1.00 97.94 87 PHE A O 1
ATOM 648 N N . ARG A 1 88 ? -8.272 11.053 7.603 1.00 97.75 88 ARG A N 1
ATOM 649 C CA . ARG A 1 88 ? -7.830 11.666 8.864 1.00 97.75 88 ARG A CA 1
ATOM 650 C C . ARG A 1 88 ? -6.439 11.157 9.243 1.00 97.75 88 ARG A C 1
ATOM 652 O O . ARG A 1 88 ? -6.276 10.324 10.129 1.00 97.75 88 ARG A O 1
ATOM 659 N N . ILE A 1 89 ? -5.423 11.683 8.558 1.00 96.62 89 ILE A N 1
ATOM 660 C CA . ILE A 1 89 ? -4.025 11.232 8.653 1.00 96.62 89 ILE A CA 1
ATOM 661 C C . ILE A 1 89 ? -3.505 11.222 10.098 1.00 96.62 89 ILE A C 1
ATOM 663 O O . ILE A 1 89 ? -2.829 10.277 10.496 1.00 96.62 89 ILE A O 1
ATOM 667 N N . GLY A 1 90 ? -3.857 12.232 10.900 1.00 97.25 90 GLY A N 1
ATOM 668 C CA . GLY A 1 90 ? -3.467 12.292 12.312 1.00 97.25 90 GLY A CA 1
ATOM 669 C C . GLY A 1 90 ? -3.984 11.102 13.125 1.00 97.25 90 GLY A C 1
ATOM 670 O O . GLY A 1 90 ? -3.214 10.475 13.850 1.00 97.25 90 GLY A O 1
ATOM 671 N N . GLU A 1 91 ? -5.254 10.738 12.942 1.00 97.94 91 GLU A N 1
ATOM 672 C CA . GLU A 1 91 ? -5.857 9.581 13.608 1.00 97.94 91 GLU A CA 1
ATOM 673 C C . GLU A 1 91 ? -5.235 8.268 13.126 1.00 97.94 91 GLU A C 1
ATOM 675 O O . GLU A 1 91 ? -4.888 7.416 13.940 1.00 97.94 91 GLU A O 1
ATOM 680 N N . ILE A 1 92 ? -5.047 8.118 11.812 1.00 98.12 92 ILE A N 1
ATOM 681 C CA . ILE A 1 92 ? -4.423 6.929 11.217 1.00 98.12 92 ILE A CA 1
ATOM 682 C C . ILE A 1 92 ? -3.050 6.680 11.840 1.00 98.12 92 ILE A C 1
ATOM 684 O O . ILE A 1 92 ? -2.759 5.572 12.290 1.00 98.12 92 ILE A O 1
ATOM 688 N N . LEU A 1 93 ? -2.213 7.717 11.899 1.00 97.56 93 LEU A N 1
ATOM 689 C CA . LEU A 1 93 ? -0.871 7.607 12.460 1.00 97.56 93 LEU A CA 1
ATOM 690 C C . LEU A 1 93 ? -0.898 7.350 13.969 1.00 97.56 93 LEU A C 1
ATOM 692 O O . LEU A 1 93 ? -0.066 6.583 14.449 1.00 97.56 93 LEU A O 1
ATOM 696 N N . SER A 1 94 ? -1.829 7.959 14.709 1.00 98.12 94 SER A N 1
ATOM 697 C CA . SER A 1 94 ? -1.982 7.718 16.150 1.00 98.12 94 SER A CA 1
ATOM 698 C C . SER A 1 94 ? -2.333 6.255 16.437 1.00 98.12 94 SER A C 1
ATOM 700 O O . SER A 1 94 ? -1.618 5.571 17.173 1.00 98.12 94 SER A O 1
ATOM 702 N N . ARG A 1 95 ? -3.336 5.725 15.726 1.00 98.25 95 ARG A N 1
ATOM 703 C CA . ARG A 1 95 ? -3.763 4.326 15.833 1.00 98.25 95 ARG A CA 1
ATOM 704 C C . ARG A 1 95 ? -2.667 3.344 15.446 1.00 98.25 95 ARG A C 1
ATOM 706 O O . ARG A 1 95 ? -2.439 2.376 16.159 1.00 98.25 95 ARG A O 1
ATOM 713 N N . ILE A 1 96 ? -1.950 3.581 14.345 1.00 98.06 96 ILE A N 1
ATOM 714 C CA . ILE A 1 96 ? -0.831 2.710 13.946 1.00 98.06 96 ILE A CA 1
ATOM 715 C C . ILE A 1 96 ? 0.255 2.701 15.027 1.00 98.06 96 ILE A C 1
ATOM 717 O O . ILE A 1 96 ? 0.760 1.635 15.376 1.00 98.06 96 ILE A O 1
ATOM 721 N N . LYS A 1 97 ? 0.604 3.869 15.584 1.00 97.69 97 LYS A N 1
ATOM 722 C CA . LYS A 1 97 ? 1.617 3.975 16.644 1.00 97.69 97 LYS A CA 1
ATOM 723 C C . LYS A 1 97 ? 1.216 3.207 17.901 1.00 97.69 97 LYS A C 1
ATOM 725 O O . LYS A 1 97 ? 2.083 2.578 18.503 1.00 97.69 97 LYS A O 1
ATOM 730 N N . SER A 1 98 ? -0.065 3.213 18.274 1.00 98.25 98 SER A N 1
ATOM 731 C CA . SER A 1 98 ? -0.532 2.529 19.485 1.00 98.25 98 SER A CA 1
ATOM 732 C C . SER A 1 98 ? -0.408 1.000 19.403 1.00 98.25 98 SER A C 1
ATOM 734 O O . SER A 1 98 ? -0.268 0.349 20.432 1.00 98.25 98 SER A O 1
ATOM 736 N N . VAL A 1 99 ? -0.428 0.420 18.196 1.00 97.88 99 VAL A N 1
ATOM 737 C CA . VAL A 1 99 ? -0.307 -1.036 17.964 1.00 97.88 99 VAL A CA 1
ATOM 738 C C . VAL A 1 99 ? 0.874 -1.400 17.057 1.00 97.88 99 VAL A C 1
ATOM 740 O O . VAL A 1 99 ? 0.849 -2.422 16.371 1.00 97.88 99 VAL A O 1
ATOM 743 N N . ILE A 1 100 ? 1.935 -0.586 17.056 1.00 97.00 100 ILE A N 1
ATOM 744 C CA . ILE A 1 100 ? 3.008 -0.648 16.049 1.00 97.00 100 ILE A CA 1
ATOM 745 C C . ILE A 1 100 ? 3.656 -2.034 15.914 1.00 97.00 100 ILE A C 1
ATOM 747 O O . ILE A 1 100 ? 3.902 -2.486 14.798 1.00 97.00 100 ILE A O 1
ATOM 751 N N . GLY A 1 101 ? 3.880 -2.745 17.025 1.00 96.56 101 GLY A N 1
ATOM 752 C CA . GLY A 1 101 ? 4.490 -4.079 17.007 1.00 96.56 101 GLY A CA 1
ATOM 753 C C . GLY A 1 101 ? 3.623 -5.109 16.280 1.00 96.56 101 GLY A C 1
ATOM 754 O O . GLY A 1 101 ? 4.101 -5.808 15.387 1.00 96.56 101 GLY A O 1
ATOM 755 N N . GLY A 1 102 ? 2.328 -5.151 16.607 1.00 97.38 102 GLY A N 1
ATOM 756 C CA . GLY A 1 102 ? 1.363 -6.015 15.925 1.00 97.38 102 GLY A CA 1
ATOM 757 C C . GLY A 1 102 ? 1.132 -5.594 14.473 1.00 97.38 102 GLY A C 1
ATOM 758 O O . GLY A 1 102 ? 1.001 -6.445 13.597 1.00 97.38 102 GLY A O 1
ATOM 759 N N . TYR A 1 103 ? 1.159 -4.289 14.201 1.00 97.44 103 TYR A N 1
ATOM 760 C CA . TYR A 1 103 ? 0.982 -3.736 12.862 1.00 97.44 103 TYR A CA 1
ATOM 761 C C . TYR A 1 103 ? 2.127 -4.099 11.912 1.00 97.44 103 TYR A C 1
ATOM 763 O O . TYR A 1 103 ? 1.880 -4.534 10.787 1.00 97.44 103 TYR A O 1
ATOM 771 N N . ILE A 1 104 ? 3.376 -3.982 12.375 1.00 96.69 104 ILE A N 1
ATOM 772 C CA . ILE A 1 104 ? 4.560 -4.392 11.610 1.00 96.69 104 ILE A CA 1
ATOM 773 C C . ILE A 1 104 ? 4.547 -5.905 11.384 1.00 96.69 104 ILE A C 1
ATOM 775 O O . ILE A 1 104 ? 4.783 -6.346 10.261 1.00 96.69 104 ILE A O 1
ATOM 779 N N . LEU A 1 105 ? 4.221 -6.703 12.408 1.00 97.38 105 LEU A N 1
ATOM 780 C CA . LEU A 1 105 ? 4.094 -8.153 12.248 1.00 97.38 105 LEU A CA 1
ATOM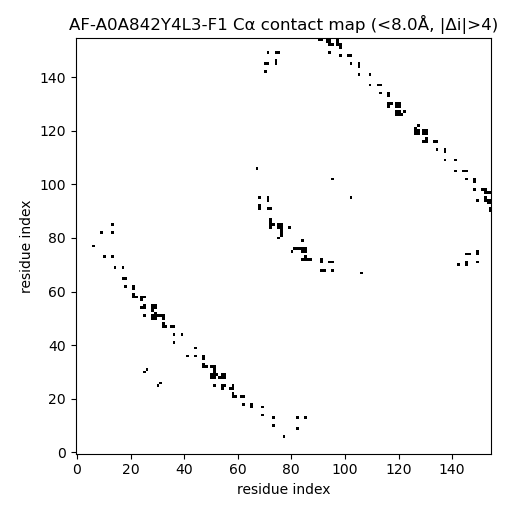 781 C C . LEU A 1 105 ? 3.043 -8.500 11.188 1.00 97.38 105 LEU A C 1
ATOM 783 O O . LEU A 1 105 ? 3.299 -9.326 10.314 1.00 97.38 105 LEU A O 1
ATOM 787 N N . ALA A 1 106 ? 1.887 -7.836 11.228 1.00 97.56 106 ALA A N 1
ATOM 788 C CA . ALA A 1 106 ? 0.836 -8.048 10.249 1.00 97.56 106 ALA A CA 1
ATOM 789 C C . ALA A 1 106 ? 1.283 -7.708 8.828 1.00 97.56 106 ALA A C 1
ATOM 791 O O . ALA A 1 106 ? 1.068 -8.492 7.906 1.00 97.56 106 ALA A O 1
ATOM 792 N N . TYR A 1 107 ? 1.976 -6.584 8.670 1.00 95.94 107 TYR A N 1
ATOM 793 C CA . TYR A 1 107 ? 2.543 -6.179 7.393 1.00 95.94 107 TYR A CA 1
ATOM 794 C C . TYR A 1 107 ? 3.550 -7.203 6.853 1.00 95.94 107 TYR A C 1
ATOM 796 O O . TYR A 1 107 ? 3.452 -7.607 5.696 1.00 95.94 107 TYR A O 1
ATOM 804 N N . ILE A 1 108 ? 4.464 -7.694 7.697 1.00 96.19 108 ILE A N 1
ATOM 805 C CA . ILE A 1 108 ? 5.443 -8.724 7.318 1.00 96.19 108 ILE A CA 1
ATOM 806 C C . ILE A 1 108 ? 4.740 -10.004 6.861 1.00 96.19 108 ILE A C 1
ATOM 808 O O . ILE A 1 108 ? 5.103 -10.549 5.823 1.00 96.19 108 ILE A O 1
ATOM 812 N N . VAL A 1 109 ? 3.719 -10.470 7.586 1.00 97.56 109 VAL A N 1
ATOM 813 C CA . VAL A 1 109 ? 2.959 -11.673 7.206 1.00 97.56 109 VAL A CA 1
ATOM 814 C C . VAL A 1 109 ? 2.344 -11.516 5.816 1.00 97.56 109 VAL A C 1
ATOM 816 O O . VAL A 1 109 ? 2.495 -12.405 4.981 1.00 97.56 109 VAL A O 1
ATOM 819 N N . ILE A 1 110 ? 1.701 -10.380 5.534 1.00 96.56 110 ILE A N 1
ATOM 820 C CA . ILE A 1 110 ? 1.080 -10.129 4.226 1.00 96.56 110 ILE A CA 1
ATOM 821 C C . ILE A 1 110 ? 2.127 -10.046 3.111 1.00 96.56 110 ILE A C 1
ATOM 823 O O . ILE A 1 110 ? 1.926 -10.637 2.050 1.00 96.56 110 ILE A O 1
ATOM 827 N N . VAL A 1 111 ? 3.266 -9.391 3.354 1.00 94.81 111 VAL A N 1
ATOM 828 C CA . VAL A 1 111 ? 4.376 -9.330 2.390 1.00 94.81 111 VAL A CA 1
ATOM 829 C C . VAL A 1 111 ? 4.942 -10.722 2.107 1.00 94.81 111 VAL A C 1
ATOM 831 O O . VAL A 1 111 ? 5.110 -11.080 0.944 1.00 94.81 111 VAL A O 1
ATOM 834 N N . VAL A 1 112 ? 5.190 -11.532 3.139 1.00 97.31 112 VAL A N 1
ATOM 835 C CA . VAL A 1 112 ? 5.717 -12.898 2.988 1.00 97.31 112 VAL A CA 1
ATOM 836 C C . VAL A 1 112 ? 4.734 -13.783 2.221 1.00 97.31 112 VAL A C 1
ATOM 838 O O . VAL A 1 112 ? 5.141 -14.479 1.293 1.00 97.31 112 VAL A O 1
ATOM 841 N N . LEU A 1 113 ? 3.438 -13.724 2.542 1.00 97.00 113 LEU A N 1
ATOM 842 C CA . LEU A 1 113 ? 2.415 -14.454 1.790 1.00 97.00 113 LEU A CA 1
ATOM 843 C C . LEU A 1 113 ? 2.355 -13.999 0.326 1.00 97.00 113 LEU A C 1
ATOM 845 O O . LEU A 1 113 ? 2.258 -14.838 -0.569 1.00 97.00 113 LEU A O 1
ATOM 849 N N . GLY A 1 114 ? 2.462 -12.692 0.076 1.00 95.88 114 GLY A N 1
ATOM 850 C CA . GLY A 1 114 ? 2.525 -12.129 -1.271 1.00 95.88 114 GLY A CA 1
ATOM 851 C C . GLY A 1 114 ? 3.750 -12.605 -2.054 1.00 95.88 114 GLY A C 1
ATOM 852 O O . GLY A 1 114 ? 3.621 -12.976 -3.217 1.00 95.88 114 GLY A O 1
ATOM 853 N N . MET A 1 115 ? 4.922 -12.672 -1.416 1.00 96.12 115 MET A N 1
ATOM 854 C CA . MET A 1 115 ? 6.147 -13.204 -2.025 1.00 96.12 115 MET A CA 1
ATOM 855 C C . MET A 1 115 ? 6.004 -14.687 -2.380 1.00 96.12 115 MET A C 1
ATOM 857 O O . MET A 1 115 ? 6.307 -15.071 -3.508 1.00 96.12 115 MET A O 1
ATOM 861 N N . ILE A 1 116 ? 5.488 -15.510 -1.459 1.00 96.88 116 ILE A N 1
ATOM 862 C CA . ILE A 1 116 ? 5.226 -16.938 -1.706 1.00 96.88 116 ILE A CA 1
ATOM 863 C C . ILE A 1 116 ? 4.262 -17.101 -2.885 1.00 96.88 116 ILE A C 1
ATOM 865 O O . ILE A 1 116 ? 4.513 -17.896 -3.791 1.00 96.88 116 ILE A O 1
ATOM 869 N N . LEU A 1 117 ? 3.180 -16.318 -2.908 1.00 96.81 117 LEU A N 1
ATOM 870 C CA . LEU A 1 117 ? 2.209 -16.363 -3.995 1.00 96.81 117 LEU A CA 1
ATOM 871 C C . LEU A 1 117 ? 2.816 -15.907 -5.330 1.00 96.81 117 LEU A C 1
ATOM 87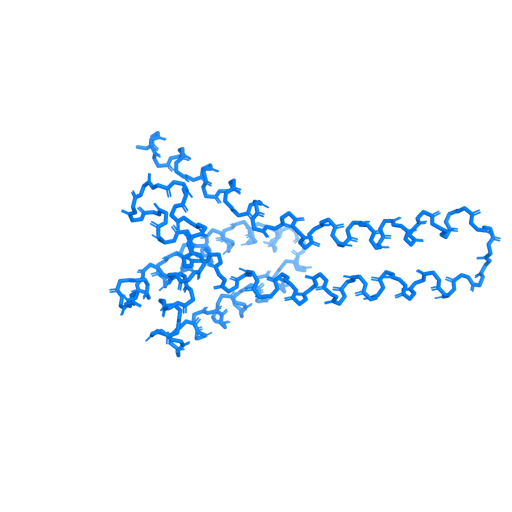3 O O . LEU A 1 117 ? 2.540 -16.510 -6.365 1.00 96.81 117 LEU A O 1
ATOM 877 N N . GLY A 1 118 ? 3.683 -14.893 -5.305 1.00 95.50 118 GLY A N 1
ATOM 878 C CA . GLY A 1 118 ? 4.441 -14.437 -6.468 1.00 95.50 118 GLY A CA 1
ATOM 879 C C . GLY A 1 118 ? 5.349 -15.528 -7.040 1.00 95.50 118 GLY A C 1
ATOM 880 O O . GLY A 1 118 ? 5.378 -15.720 -8.253 1.00 95.50 118 GLY A O 1
ATOM 881 N N . MET A 1 119 ? 6.021 -16.303 -6.181 1.00 96.62 119 MET A N 1
ATOM 882 C CA . MET A 1 119 ? 6.830 -17.454 -6.603 1.00 96.62 119 MET A CA 1
ATOM 883 C C . MET A 1 119 ? 5.976 -18.564 -7.224 1.00 96.62 119 MET A C 1
ATOM 885 O O . MET A 1 119 ? 6.347 -19.113 -8.258 1.00 96.62 119 MET A O 1
ATOM 889 N N . ILE A 1 120 ? 4.811 -18.870 -6.639 1.00 96.06 120 ILE A N 1
ATOM 890 C CA . ILE A 1 120 ?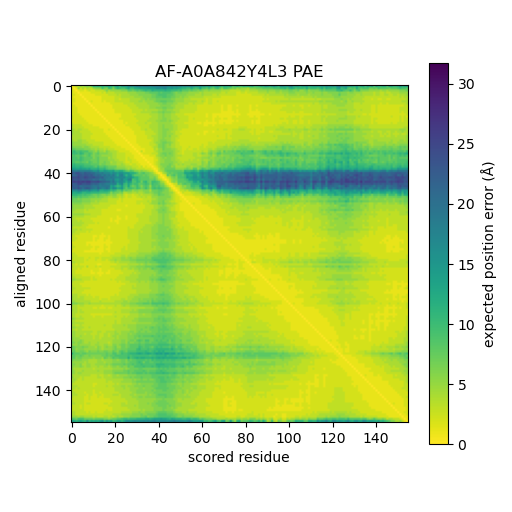 3.845 -19.824 -7.214 1.00 96.06 120 ILE A CA 1
ATOM 891 C C . ILE A 1 120 ? 3.393 -19.358 -8.604 1.00 96.06 120 ILE A C 1
ATOM 893 O O . ILE A 1 120 ? 3.238 -20.171 -9.513 1.00 96.06 120 ILE A O 1
ATOM 897 N N . GLY A 1 121 ? 3.247 -18.046 -8.791 1.00 95.94 121 GLY A N 1
ATOM 898 C CA . GLY A 1 121 ? 2.884 -17.423 -10.059 1.00 95.94 121 GLY A CA 1
ATOM 899 C C . GLY A 1 121 ? 3.848 -17.656 -11.221 1.00 95.94 121 GLY A C 1
ATOM 900 O O . GLY A 1 121 ? 3.445 -17.491 -12.373 1.00 95.94 121 GLY A O 1
ATOM 901 N N . LEU A 1 122 ? 5.085 -18.078 -10.942 1.00 96.19 122 LEU A N 1
ATOM 902 C CA . LEU A 1 122 ? 6.067 -18.437 -11.969 1.00 96.19 122 LEU A CA 1
ATOM 903 C C . LEU A 1 122 ? 5.726 -19.758 -12.675 1.00 96.19 122 LEU A C 1
ATOM 905 O O . LEU A 1 122 ? 6.269 -20.031 -13.743 1.00 96.19 122 LEU A O 1
ATOM 909 N N . ILE A 1 123 ? 4.830 -20.572 -12.104 1.00 96.44 123 ILE A N 1
ATOM 910 C CA . ILE A 1 123 ? 4.373 -21.835 -12.687 1.00 96.44 123 ILE A CA 1
ATOM 911 C C . ILE A 1 123 ? 3.207 -21.545 -13.649 1.00 96.44 123 ILE A C 1
ATOM 913 O O . ILE A 1 123 ? 2.132 -21.141 -13.191 1.00 96.44 123 ILE A O 1
ATOM 917 N N . PRO A 1 124 ? 3.352 -21.775 -14.968 1.00 95.12 124 PRO A N 1
ATOM 918 C CA . PRO A 1 124 ? 2.272 -21.526 -15.919 1.00 95.12 124 PRO A CA 1
ATOM 919 C C . PRO A 1 124 ? 1.030 -22.369 -15.617 1.00 95.12 124 PRO A C 1
ATOM 921 O O . PRO A 1 124 ? 1.136 -23.509 -15.160 1.00 95.12 124 PRO A O 1
ATOM 924 N N . ILE A 1 125 ? -0.149 -21.824 -15.933 1.00 94.69 125 ILE A N 1
ATOM 925 C CA . ILE A 1 125 ? -1.471 -22.459 -15.776 1.00 94.69 125 ILE A CA 1
ATOM 926 C C . ILE A 1 125 ? -1.841 -22.713 -14.305 1.00 94.69 125 ILE A C 1
ATOM 928 O O . ILE A 1 125 ? -2.726 -22.042 -13.778 1.00 94.69 125 ILE A O 1
ATOM 932 N N . LEU A 1 126 ? -1.162 -23.642 -13.623 1.00 94.31 126 LEU A N 1
ATOM 933 C CA . LEU A 1 126 ? -1.446 -23.995 -12.227 1.00 94.31 126 LEU A CA 1
ATOM 934 C C . LEU A 1 126 ? -1.176 -22.822 -11.282 1.00 94.31 126 LEU A C 1
ATOM 936 O O . LEU A 1 126 ? -2.026 -22.495 -10.456 1.00 94.31 126 LEU A O 1
ATOM 940 N N . GLY A 1 127 ? -0.033 -22.150 -11.431 1.00 95.56 127 GLY A N 1
ATOM 941 C CA . GLY A 1 127 ? 0.315 -20.998 -10.603 1.00 95.56 127 GLY A CA 1
ATOM 942 C C . GLY A 1 127 ? -0.668 -19.842 -10.766 1.00 95.56 127 GLY A C 1
ATOM 943 O O . GLY A 1 127 ? -1.058 -19.222 -9.784 1.00 95.56 127 GLY A O 1
ATOM 944 N N . TRP A 1 128 ? -1.149 -19.594 -11.985 1.00 94.75 128 TRP A N 1
ATOM 945 C CA . TRP A 1 128 ? -2.106 -18.518 -12.267 1.00 94.75 128 TRP A CA 1
ATOM 946 C C . TRP A 1 128 ? -3.472 -18.762 -11.629 1.00 94.75 128 TRP A C 1
ATOM 948 O O . TRP A 1 128 ? -4.059 -17.842 -11.063 1.00 94.75 128 TRP A O 1
ATOM 958 N N . ILE A 1 129 ? -3.954 -20.007 -11.659 1.00 95.31 129 ILE A N 1
ATOM 959 C CA . ILE A 1 129 ? -5.179 -20.388 -10.948 1.00 95.31 129 ILE A CA 1
ATOM 960 C C . ILE A 1 129 ? -4.978 -20.187 -9.440 1.00 95.31 129 ILE A C 1
ATOM 962 O O . ILE A 1 129 ? -5.816 -19.574 -8.778 1.00 95.31 129 ILE A O 1
ATOM 966 N N . MET A 1 130 ? -3.838 -20.632 -8.903 1.00 94.88 130 MET A N 1
ATOM 967 C CA . MET A 1 130 ? -3.503 -20.470 -7.486 1.00 94.88 130 MET A CA 1
ATOM 968 C C . MET A 1 130 ? -3.385 -19.000 -7.065 1.00 94.88 130 MET A C 1
ATOM 970 O O . MET A 1 130 ? -3.794 -18.668 -5.957 1.00 94.88 130 MET A O 1
ATOM 974 N N . ILE A 1 131 ? -2.906 -18.102 -7.934 1.00 96.56 131 ILE A N 1
ATOM 975 C CA . ILE A 1 131 ? -2.853 -16.654 -7.673 1.00 96.56 131 ILE A CA 1
ATOM 976 C C . ILE A 1 131 ? -4.243 -16.081 -7.384 1.00 96.56 131 ILE A C 1
ATOM 978 O O . ILE A 1 131 ? -4.370 -15.233 -6.501 1.00 96.56 131 ILE A O 1
ATOM 982 N N . ILE A 1 132 ? -5.284 -16.519 -8.097 1.00 94.75 132 ILE A N 1
ATOM 983 C CA . ILE A 1 132 ? -6.644 -15.988 -7.914 1.00 94.75 132 ILE A CA 1
ATOM 984 C C . ILE A 1 132 ? -7.140 -16.297 -6.496 1.00 94.75 132 ILE A C 1
ATOM 986 O O . ILE A 1 132 ? -7.530 -15.394 -5.753 1.00 94.75 132 ILE A O 1
ATOM 990 N N . PHE A 1 133 ? -7.063 -17.567 -6.093 1.00 95.50 133 PHE A N 1
ATOM 991 C CA . PHE A 1 133 ? -7.497 -18.003 -4.763 1.00 95.50 133 PHE A CA 1
ATOM 992 C C . PHE A 1 133 ? -6.561 -17.514 -3.655 1.00 95.50 133 PHE A C 1
ATOM 994 O O . PHE A 1 133 ? -7.019 -17.114 -2.585 1.00 95.50 133 PHE A O 1
ATOM 1001 N N . GLY A 1 134 ? -5.255 -17.495 -3.917 1.00 96.81 134 GLY A N 1
ATOM 1002 C CA . GLY A 1 134 ? -4.248 -17.010 -2.985 1.00 96.81 134 GLY A CA 1
ATOM 1003 C C . GLY A 1 134 ? -4.411 -15.524 -2.684 1.00 96.81 134 GLY A C 1
ATOM 1004 O O . GLY A 1 134 ? -4.356 -15.140 -1.521 1.00 96.81 134 GLY A O 1
ATOM 1005 N N . ASN A 1 135 ? -4.700 -14.688 -3.687 1.00 95.75 135 ASN A N 1
ATOM 1006 C CA . ASN A 1 135 ? -4.970 -13.267 -3.455 1.00 95.75 135 ASN A CA 1
ATOM 1007 C C . ASN A 1 135 ? -6.224 -13.067 -2.612 1.00 95.75 135 ASN A C 1
ATOM 1009 O O . ASN A 1 135 ? -6.203 -12.293 -1.658 1.00 95.75 135 ASN A O 1
ATOM 1013 N N . PHE A 1 136 ? -7.302 -13.790 -2.926 1.00 94.69 136 PHE A N 1
ATOM 1014 C CA . PHE A 1 136 ? -8.519 -13.740 -2.120 1.00 94.69 136 PHE A CA 1
ATOM 1015 C C . PHE A 1 136 ? -8.243 -14.110 -0.653 1.00 94.69 136 PHE A C 1
ATOM 1017 O O . PHE A 1 136 ? -8.686 -13.410 0.264 1.00 94.69 136 PHE A O 1
ATOM 1024 N N . TYR A 1 137 ? -7.455 -15.165 -0.426 1.00 96.31 137 TYR A N 1
ATOM 1025 C CA . TYR A 1 137 ? -7.031 -15.577 0.909 1.00 96.31 137 TYR A CA 1
ATOM 1026 C C . TYR A 1 137 ? -6.208 -14.490 1.616 1.00 96.31 137 TYR A C 1
ATOM 1028 O O . TYR A 1 137 ? -6.550 -14.104 2.732 1.00 96.31 137 TYR A O 1
ATOM 1036 N N . ILE A 1 138 ? -5.175 -13.943 0.963 1.00 97.19 138 ILE A N 1
ATOM 1037 C CA . ILE A 1 138 ? -4.305 -12.903 1.534 1.00 97.19 138 ILE A CA 1
ATOM 1038 C C . ILE A 1 138 ? -5.108 -11.657 1.912 1.00 97.19 138 ILE A C 1
ATOM 1040 O O . ILE A 1 138 ? -4.934 -11.133 3.010 1.00 97.19 138 ILE A O 1
ATOM 1044 N N . ILE A 1 139 ? -6.019 -11.203 1.046 1.00 94.25 139 ILE A N 1
ATOM 1045 C CA . ILE A 1 139 ? -6.876 -10.041 1.320 1.00 94.25 139 ILE A CA 1
ATOM 1046 C C . ILE A 1 139 ? -7.777 -10.310 2.531 1.00 94.25 139 ILE A C 1
ATOM 1048 O O . ILE A 1 139 ? -7.916 -9.445 3.393 1.00 94.25 139 ILE A O 1
ATOM 1052 N N . THR A 1 140 ? -8.351 -11.511 2.638 1.00 95.38 140 THR A N 1
ATOM 1053 C CA . THR A 1 140 ? -9.227 -11.885 3.761 1.00 95.38 140 THR A CA 1
ATOM 1054 C C . THR A 1 140 ? -8.458 -11.965 5.082 1.00 95.38 140 THR A C 1
ATOM 1056 O O . THR A 1 140 ? -8.905 -11.429 6.097 1.00 95.38 140 THR A O 1
ATOM 1059 N N . VAL A 1 141 ? -7.276 -12.587 5.070 1.00 97.25 141 VAL A N 1
ATOM 1060 C CA . VAL A 1 141 ? -6.377 -12.659 6.231 1.00 97.25 141 VAL A CA 1
ATOM 1061 C C . VAL A 1 141 ? -5.920 -11.262 6.645 1.00 97.25 141 VAL A C 1
ATOM 1063 O O . VAL A 1 141 ? -6.003 -10.917 7.822 1.00 97.25 141 VAL A O 1
ATOM 1066 N N . GLY A 1 142 ? -5.519 -10.427 5.685 1.00 96.94 142 GLY A N 1
ATOM 1067 C CA . GLY A 1 142 ? -5.147 -9.036 5.930 1.00 96.94 142 GLY A CA 1
ATOM 1068 C C . GLY A 1 142 ? -6.288 -8.244 6.558 1.00 96.94 142 GLY A C 1
ATOM 1069 O O . GLY A 1 142 ? -6.094 -7.615 7.596 1.00 96.94 142 GLY A O 1
ATOM 1070 N N . ALA A 1 143 ? -7.496 -8.330 5.998 1.00 95.62 143 ALA A N 1
ATOM 1071 C CA . ALA A 1 143 ? -8.676 -7.665 6.545 1.00 95.62 143 ALA A CA 1
ATOM 1072 C C . ALA A 1 143 ? -8.967 -8.100 7.991 1.00 95.62 143 ALA A C 1
ATOM 1074 O O . ALA A 1 143 ? -9.264 -7.258 8.838 1.00 95.62 143 ALA A O 1
ATOM 1075 N N . HIS A 1 144 ? -8.830 -9.393 8.302 1.00 97.19 144 HIS A N 1
ATOM 1076 C CA . HIS A 1 144 ? -8.987 -9.897 9.665 1.00 97.19 144 HIS A CA 1
ATOM 1077 C C . HIS A 1 144 ? -7.920 -9.338 10.620 1.00 97.19 144 HIS A C 1
ATOM 1079 O O . HIS A 1 144 ? -8.250 -8.826 11.691 1.00 97.19 144 HIS A O 1
ATOM 1085 N N . MET A 1 145 ? -6.645 -9.398 10.226 1.00 98.00 145 MET A N 1
ATOM 1086 C CA . MET A 1 145 ? -5.519 -8.946 11.049 1.00 98.00 145 MET A CA 1
ATOM 1087 C C . MET A 1 145 ? -5.581 -7.441 11.321 1.00 98.00 145 MET A C 1
ATOM 1089 O O . MET A 1 145 ? -5.496 -7.019 12.473 1.00 98.00 145 MET A O 1
ATOM 1093 N N . TYR A 1 146 ? -5.789 -6.629 10.283 1.00 97.75 146 TYR A N 1
ATOM 1094 C CA . TYR A 1 146 ? -5.884 -5.178 10.429 1.00 97.75 146 TYR A CA 1
ATOM 1095 C C . TYR A 1 146 ? -7.173 -4.735 11.120 1.00 97.75 146 TYR A C 1
ATOM 1097 O O . TYR A 1 146 ? -7.133 -3.794 11.907 1.00 97.75 146 TYR A O 1
ATOM 1105 N N . GLY A 1 147 ? -8.287 -5.446 10.920 1.00 97.31 147 GLY A N 1
ATOM 1106 C CA . GLY A 1 147 ? -9.523 -5.204 11.665 1.00 97.31 147 GLY A CA 1
ATOM 1107 C C . GLY A 1 147 ? -9.351 -5.433 13.170 1.00 97.31 147 GLY A C 1
ATOM 1108 O O . GLY A 1 147 ? -9.787 -4.608 13.971 1.00 97.31 147 GLY A O 1
ATOM 1109 N N . LYS A 1 148 ? -8.650 -6.502 13.568 1.00 97.75 148 LYS A N 1
ATOM 1110 C CA . LYS A 1 148 ? -8.316 -6.760 14.977 1.00 97.75 148 LYS A CA 1
ATOM 1111 C C . LYS A 1 148 ? -7.405 -5.671 15.550 1.00 97.75 148 LYS A C 1
ATOM 1113 O O . LYS A 1 148 ? -7.707 -5.102 16.596 1.00 97.75 148 LYS A O 1
ATOM 1118 N N . LEU A 1 149 ? -6.341 -5.321 14.831 1.00 97.94 149 LEU A N 1
ATOM 1119 C CA . LEU A 1 149 ? -5.428 -4.252 15.245 1.00 97.94 149 LEU A CA 1
ATOM 1120 C C . LEU A 1 149 ? -6.140 -2.902 15.372 1.00 97.94 149 LEU A C 1
ATOM 1122 O O . LEU A 1 149 ? -5.866 -2.155 16.303 1.00 97.94 149 LEU A O 1
ATOM 1126 N N . TYR A 1 150 ? -7.092 -2.603 14.487 1.00 97.94 150 TYR A N 1
ATOM 1127 C CA . TYR A 1 150 ? -7.930 -1.414 14.608 1.00 97.94 150 TYR A CA 1
ATOM 1128 C C . TYR A 1 150 ? -8.731 -1.414 15.918 1.00 97.94 150 TYR A C 1
ATOM 1130 O O . TYR A 1 150 ? -8.761 -0.395 16.605 1.00 97.94 150 TYR A O 1
ATOM 1138 N N . THR A 1 151 ? -9.332 -2.545 16.308 1.00 97.50 151 THR A N 1
ATOM 1139 C CA . THR A 1 151 ? -10.089 -2.639 17.572 1.00 97.50 151 THR A CA 1
ATOM 1140 C C . THR A 1 151 ? -9.223 -2.514 18.825 1.00 97.50 151 THR A C 1
ATOM 1142 O O . THR A 1 151 ? -9.711 -2.045 19.847 1.00 97.50 151 THR A O 1
ATOM 1145 N N . GLU A 1 152 ? -7.951 -2.904 18.743 1.00 97.19 152 GLU A N 1
ATOM 1146 C CA . GLU A 1 152 ? -6.964 -2.758 19.822 1.00 97.19 152 GLU A CA 1
ATOM 1147 C C . GLU A 1 152 ? -6.316 -1.362 19.839 1.00 97.19 152 GLU A C 1
ATOM 1149 O O . GLU A 1 152 ? -5.699 -0.971 20.829 1.00 97.19 152 GLU A O 1
ATOM 1154 N N . SER A 1 153 ? -6.444 -0.604 18.745 1.00 96.81 153 SER A N 1
ATOM 1155 C CA . SER A 1 153 ? -5.828 0.713 18.593 1.00 96.81 153 SER A CA 1
ATOM 1156 C C . SER A 1 153 ? -6.591 1.836 19.300 1.00 96.81 153 SER A C 1
ATOM 1158 O O . SER A 1 153 ? -7.823 1.840 19.368 1.00 96.81 153 SER A O 1
ATOM 1160 N N . SER A 1 154 ? -5.854 2.858 19.730 1.00 93.94 154 SER A N 1
ATOM 1161 C CA . SER A 1 154 ? -6.389 4.105 20.286 1.00 93.94 154 SER A CA 1
ATOM 1162 C C . SER A 1 154 ? -5.962 5.294 19.428 1.00 93.9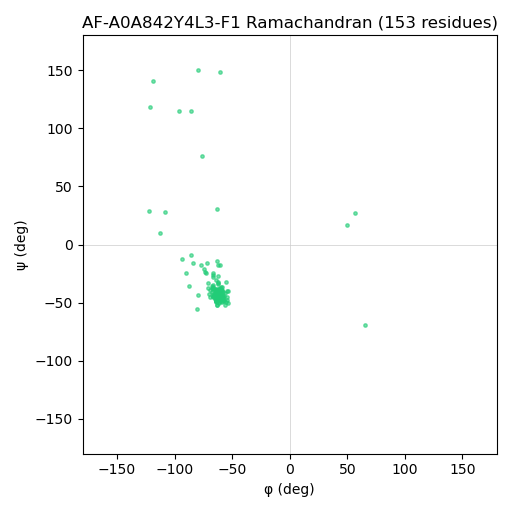4 154 SER A C 1
ATOM 1164 O O . SER A 1 154 ? -4.827 5.331 18.953 1.00 93.94 154 SER A O 1
ATOM 1166 N N . ALA A 1 155 ? -6.876 6.246 19.231 1.00 85.44 155 ALA A N 1
ATOM 1167 C CA . ALA A 1 155 ? -6.626 7.496 18.514 1.00 85.44 155 ALA A CA 1
ATOM 1168 C C . ALA A 1 155 ? -6.089 8.585 19.445 1.00 85.44 155 ALA A C 1
ATOM 1170 O O . ALA A 1 155 ? -6.550 8.638 20.605 1.00 85.44 155 ALA A O 1
#

Secondary structure (DSSP, 8-state):
-HHHHHHHHHHHHHHHHHHHHHHHHHIIIIIHHHHHHHHH--TTTHHHHHHHHHHHHHHHHHHHHHHHHHHHHHHHHHHH--GGGGG-HHHHHHHHHHTHHHHHHHHHHHHHHHHHHHHHTTSTTHHHHHHHHHHHHHHHHHHHHHHHHHHH---

Solvent-accessible surface area (backbone atoms only — not comparable to full-atom values): 8185 Å² total; per-residue (Å²): 107,71,69,59,52,51,52,51,52,49,50,52,52,54,52,48,61,70,44,45,62,34,49,52,46,30,46,57,24,37,49,48,24,54,52,47,58,72,70,63,80,51,96,76,51,65,72,42,51,52,48,24,52,53,19,50,53,54,22,49,54,46,45,55,60,47,60,68,45,47,58,52,19,51,44,45,21,71,72,67,75,33,80,71,55,40,66,43,58,70,48,44,52,37,23,46,62,68,36,41,72,62,50,51,53,49,50,50,51,53,52,53,53,49,51,54,45,54,60,44,46,73,38,77,70,62,16,53,57,48,39,59,58,48,48,55,48,52,53,52,52,47,51,52,53,44,47,51,49,54,71,74,30,49,109

pLDDT: mean 93.12, std 7.47, range [64.06, 98.25]